Protein AF-A0A0F0KQ28-F1 (afdb_monomer)

Secondary structure (DSSP, 8-state):
-EEE-SS---EEEE-SSS-EEEE-TT--GGGGG--TT-EEEEESS---EEEEE-TTS-EEEEEE-TTT--EEEEEEESSSSSSS-EEEEEEESSS-S-HHHHHHTT-SPPPBTTB-----EEEEEEPPPPPTT-S--------------

Foldseek 3Di:
DFKDQPDWFWKWKDDPPGDIDTDGSPDRVVVQQPDQQKIKMKGPFFTFWMWDADPLRKTKIKGKDSVLQRMWMWIFHCCNPNVHTDIDIGRHQDRDPDPVVCVVVVSDDDADPVRHRDMDMDMDIGDGPDPPPPPDDDDDDDDDDDDDD

Sequence (149 aa):
MTLDVGRAGTWRRTHPAEKVQKFGANLDPGSLLESADGAKWWSTAPIDRVVLRRSDGSGLEVRWDGIALPCVALWLDPGAYASSPVIAIEPALAPFDSLADAASAAAAPTVSRSHPLRWWIRLREIGAPASSSDSARPTGDANHWRATG

Nearest PDB structures (foldseek):
  3ty1-assembly1_C  TM=7.227E-01  e=1.931E+00  Klebsiella pneumoniae subsp. pneumoniae MGH 78578
  6gmu-assembly1_A  TM=2.414E-01  e=1.297E+00  Homo sapiens
  6h0a-assembly1_A  TM=2.153E-01  e=9.226E-01  Homo sapiens

pLDDT: mean 74.39, std 20.05, range [32.28, 98.12]

Structure (mmCIF, N/CA/C/O backbone):
data_AF-A0A0F0KQ28-F1
#
_entry.id   AF-A0A0F0KQ28-F1
#
loop_
_atom_site.group_PDB
_atom_site.id
_atom_site.type_symbol
_atom_site.label_atom_id
_atom_site.label_alt_id
_atom_site.label_comp_id
_atom_site.label_asym_id
_atom_site.label_entity_id
_atom_site.label_seq_id
_atom_site.pdbx_PDB_ins_code
_atom_site.Cartn_x
_atom_site.Cartn_y
_atom_site.Cartn_z
_atom_site.occupancy
_atom_site.B_iso_or_equiv
_atom_site.auth_seq_id
_atom_site.auth_comp_id
_atom_site.auth_asym_id
_atom_site.auth_atom_id
_atom_site.pdbx_PDB_model_num
ATOM 1 N N . MET A 1 1 ? -11.071 6.588 13.812 1.00 61.84 1 MET A N 1
ATOM 2 C CA . MET A 1 1 ? -9.852 5.886 13.359 1.00 61.84 1 MET A CA 1
ATOM 3 C C . MET A 1 1 ? -9.017 6.894 12.596 1.00 61.84 1 MET A C 1
ATOM 5 O O . MET A 1 1 ? -9.599 7.687 11.872 1.00 61.84 1 MET A O 1
ATOM 9 N N . THR A 1 2 ? -7.701 6.888 12.776 1.00 66.88 2 THR A N 1
ATOM 10 C CA . THR A 1 2 ? -6.775 7.786 12.077 1.00 66.88 2 THR A CA 1
ATOM 11 C C . THR A 1 2 ? -5.797 6.948 11.266 1.00 66.88 2 THR A C 1
ATOM 13 O O . THR A 1 2 ? -5.342 5.899 11.725 1.00 66.88 2 THR A O 1
ATOM 16 N N . LEU A 1 3 ? -5.489 7.405 10.060 1.00 68.94 3 LEU A N 1
ATOM 17 C CA . LEU A 1 3 ? -4.533 6.791 9.148 1.00 68.94 3 LEU A CA 1
ATOM 18 C C . LEU A 1 3 ? -3.344 7.755 9.002 1.00 68.94 3 LEU A C 1
ATOM 20 O O . LEU A 1 3 ? -3.530 8.913 8.652 1.00 68.94 3 LEU A O 1
ATOM 24 N N . ASP A 1 4 ? -2.136 7.295 9.316 1.00 70.94 4 ASP A N 1
ATOM 25 C CA . ASP A 1 4 ? -0.880 8.031 9.131 1.00 70.94 4 ASP A CA 1
ATOM 26 C C . ASP A 1 4 ? -0.060 7.323 8.050 1.00 70.94 4 ASP A C 1
ATOM 28 O O . ASP A 1 4 ? 0.287 6.148 8.178 1.00 70.94 4 ASP A O 1
ATOM 32 N N . VAL A 1 5 ? 0.232 8.038 6.969 1.00 60.00 5 VAL A N 1
ATOM 33 C CA . VAL A 1 5 ? 0.912 7.514 5.778 1.00 60.00 5 VAL A CA 1
ATOM 34 C C . VAL A 1 5 ? 2.346 8.039 5.620 1.00 60.00 5 VAL A C 1
ATOM 36 O O . VAL A 1 5 ? 2.927 7.946 4.542 1.00 60.00 5 VAL A O 1
ATOM 39 N N . GLY A 1 6 ? 2.949 8.585 6.684 1.00 55.91 6 GLY A N 1
ATOM 40 C CA . GLY A 1 6 ? 4.308 9.130 6.632 1.00 55.91 6 GLY A CA 1
ATOM 41 C C . GLY A 1 6 ? 4.395 10.494 5.932 1.00 55.91 6 GLY A C 1
ATOM 42 O O . GLY A 1 6 ? 3.422 11.244 5.874 1.00 55.91 6 GLY A O 1
ATOM 43 N N . ARG A 1 7 ? 5.594 10.878 5.461 1.00 46.59 7 ARG A N 1
ATOM 44 C CA . ARG A 1 7 ? 5.847 12.229 4.917 1.00 46.59 7 ARG A CA 1
ATOM 45 C C . ARG A 1 7 ? 4.963 12.507 3.692 1.00 46.59 7 ARG A C 1
ATOM 47 O O . ARG A 1 7 ? 4.910 11.702 2.770 1.00 46.59 7 ARG A O 1
ATOM 54 N N . ALA A 1 8 ? 4.327 13.679 3.699 1.00 46.53 8 ALA A N 1
ATOM 55 C CA . ALA A 1 8 ? 3.356 14.158 2.719 1.00 46.53 8 ALA A CA 1
ATOM 56 C C . ALA A 1 8 ? 3.817 13.976 1.259 1.00 46.53 8 ALA A C 1
ATOM 58 O O . ALA A 1 8 ? 4.644 14.733 0.752 1.00 46.53 8 ALA A O 1
ATOM 59 N N . GLY A 1 9 ? 3.250 12.978 0.584 1.00 53.56 9 GLY A N 1
ATOM 60 C CA . GLY A 1 9 ? 3.315 12.801 -0.863 1.00 53.56 9 GLY A CA 1
ATOM 61 C C . GLY A 1 9 ? 1.933 12.998 -1.480 1.00 53.56 9 GLY A C 1
ATOM 62 O O . GLY A 1 9 ? 0.920 12.746 -0.833 1.00 53.56 9 GLY A O 1
ATOM 63 N N . THR A 1 10 ? 1.866 13.471 -2.722 1.00 60.69 10 THR A N 1
ATOM 64 C CA . THR A 1 10 ? 0.598 13.626 -3.455 1.00 60.69 10 THR A CA 1
ATOM 65 C C . THR A 1 10 ? -0.068 12.250 -3.655 1.00 60.69 10 THR A C 1
ATOM 67 O O . THR A 1 10 ? 0.626 11.253 -3.878 1.00 60.69 10 THR A O 1
ATOM 70 N N . TRP A 1 11 ? -1.400 12.171 -3.592 1.00 63.19 11 TRP A N 1
ATOM 71 C CA . TRP A 1 11 ? -2.161 10.924 -3.776 1.00 63.19 11 TRP A CA 1
ATOM 72 C C . TRP A 1 11 ? -3.056 11.004 -5.018 1.00 63.19 11 TRP A C 1
ATOM 74 O O . TRP A 1 11 ? -3.592 12.058 -5.371 1.00 63.19 11 TRP A O 1
ATOM 84 N N . ARG A 1 12 ? -3.230 9.874 -5.704 1.00 63.62 12 ARG A N 1
ATOM 85 C CA . ARG A 1 12 ? -4.107 9.727 -6.872 1.00 63.62 12 ARG A CA 1
ATOM 86 C C . ARG A 1 12 ? -5.286 8.834 -6.504 1.00 63.62 12 ARG A C 1
ATOM 88 O O . ARG A 1 12 ? -5.077 7.683 -6.144 1.00 63.62 12 ARG A O 1
ATOM 95 N N . ARG A 1 13 ? -6.517 9.323 -6.654 1.00 61.62 13 ARG A N 1
ATOM 96 C CA . ARG A 1 13 ? -7.727 8.510 -6.483 1.00 61.62 13 ARG A CA 1
ATOM 97 C C . ARG A 1 13 ? -8.123 7.846 -7.796 1.00 61.62 13 ARG A C 1
ATOM 99 O O . ARG A 1 13 ? -8.097 8.493 -8.847 1.00 61.62 13 ARG A O 1
ATOM 106 N N . THR A 1 14 ? -8.562 6.598 -7.707 1.00 56.53 14 THR A N 1
ATOM 107 C CA . THR A 1 14 ? -9.194 5.862 -8.805 1.00 56.53 14 THR A CA 1
ATOM 108 C C . THR A 1 14 ? -10.523 5.306 -8.296 1.00 56.53 14 THR A C 1
ATOM 110 O O . THR A 1 14 ? -10.560 4.603 -7.286 1.00 56.53 14 THR A O 1
ATOM 113 N N . HIS A 1 15 ? -11.628 5.675 -8.946 1.00 51.88 15 HIS A N 1
ATOM 114 C CA . HIS A 1 15 ? -12.936 5.076 -8.674 1.00 51.88 15 HIS A CA 1
ATOM 115 C C . HIS A 1 15 ? -13.110 3.777 -9.473 1.00 51.88 15 HIS A C 1
ATOM 117 O O . HIS A 1 15 ? -12.580 3.693 -10.582 1.00 51.88 15 HIS A O 1
ATOM 123 N N . PRO A 1 16 ? -13.915 2.816 -8.982 1.00 45.47 16 PRO A N 1
ATOM 124 C CA . PRO A 1 16 ? -14.283 1.624 -9.752 1.00 45.47 16 PRO A CA 1
ATOM 125 C C . PRO A 1 16 ? -15.022 1.950 -11.068 1.00 45.47 16 PRO A C 1
ATOM 127 O O . PRO A 1 16 ? -15.044 1.124 -11.972 1.00 45.47 16 PRO A O 1
ATOM 130 N N . ALA A 1 17 ? -15.551 3.173 -11.222 1.00 43.28 17 ALA A N 1
ATOM 131 C CA . ALA A 1 17 ? -16.090 3.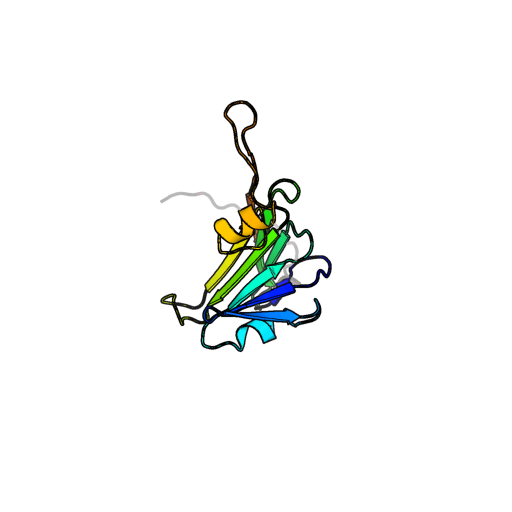712 -12.472 1.00 43.28 17 ALA A CA 1
ATOM 132 C C . ALA A 1 17 ? -15.198 4.847 -13.029 1.00 43.28 17 ALA A C 1
ATOM 134 O O . ALA A 1 17 ? -15.520 6.023 -12.878 1.00 43.28 17 ALA A O 1
ATOM 135 N N . GLU A 1 18 ? -14.037 4.494 -13.592 1.00 45.09 18 GLU A N 1
ATOM 136 C CA . GLU A 1 18 ? -13.209 5.234 -14.580 1.00 45.09 18 GLU A CA 1
ATOM 137 C C . GLU A 1 18 ? -12.986 6.765 -14.455 1.00 45.09 18 GLU A C 1
ATOM 139 O O . GLU A 1 18 ? -12.528 7.412 -15.398 1.00 45.09 18 GLU A O 1
ATOM 144 N N . LYS A 1 19 ? -13.211 7.396 -13.301 1.00 38.31 19 LYS A N 1
ATOM 145 C CA . LYS A 1 19 ? -12.825 8.798 -13.066 1.00 38.31 19 LYS A CA 1
ATOM 146 C C . LYS A 1 19 ? -11.563 8.850 -12.216 1.00 38.31 19 LYS A C 1
ATOM 148 O O . LYS A 1 19 ? -11.573 8.524 -11.030 1.00 38.31 19 LYS A O 1
ATOM 153 N N . VAL A 1 20 ? -10.461 9.264 -12.841 1.00 45.31 20 VAL A N 1
ATOM 154 C CA . VAL A 1 20 ? -9.190 9.541 -12.163 1.00 45.31 20 VAL A CA 1
ATOM 155 C C . VAL A 1 20 ? -9.212 10.980 -11.659 1.00 45.31 20 VAL A C 1
ATOM 157 O O . VAL A 1 20 ? -9.317 11.908 -12.458 1.00 45.31 20 VAL A O 1
ATOM 160 N N . GLN A 1 21 ? -9.047 11.181 -10.352 1.00 43.31 21 GLN A N 1
ATOM 161 C CA . GLN A 1 21 ? -8.927 12.516 -9.763 1.00 43.31 21 GLN A CA 1
ATOM 162 C C . GLN A 1 21 ? -7.647 12.597 -8.921 1.00 43.31 21 GLN A C 1
ATOM 164 O O . GLN A 1 21 ? -7.374 11.741 -8.077 1.00 43.31 21 GLN A O 1
ATOM 169 N N . LYS A 1 22 ? -6.811 13.603 -9.197 1.00 46.12 22 LYS A N 1
ATOM 170 C CA . LYS A 1 22 ? -5.580 13.877 -8.440 1.00 46.12 22 LYS A CA 1
ATOM 171 C C . LYS A 1 22 ? -5.914 14.827 -7.293 1.00 46.12 22 LYS A C 1
ATOM 173 O O . LYS A 1 22 ? -6.553 15.849 -7.536 1.00 46.12 22 LYS A O 1
ATOM 178 N N . PHE A 1 23 ? -5.457 14.523 -6.082 1.00 43.31 23 PHE A N 1
ATOM 179 C CA . PHE A 1 23 ? -5.659 15.376 -4.912 1.00 43.31 23 PHE A CA 1
ATOM 180 C C . PHE A 1 23 ? -4.332 15.636 -4.191 1.00 43.31 23 PHE A C 1
ATOM 182 O O . PHE A 1 23 ? -3.425 14.802 -4.198 1.00 43.31 23 PHE A O 1
ATOM 189 N N . GLY A 1 24 ? -4.206 16.812 -3.575 1.00 38.91 24 GLY A N 1
ATOM 190 C CA . GLY A 1 24 ? -3.048 17.148 -2.745 1.00 38.91 24 GLY A CA 1
ATOM 191 C C . GLY A 1 24 ? -2.995 16.315 -1.459 1.00 38.91 24 GLY A C 1
ATOM 192 O O . GLY A 1 24 ? -4.024 15.889 -0.945 1.00 38.91 24 GLY A O 1
ATOM 193 N N . ALA A 1 25 ? -1.787 16.124 -0.926 1.00 43.47 25 ALA A N 1
ATOM 194 C CA . ALA A 1 25 ? -1.449 15.278 0.227 1.00 43.47 25 ALA A CA 1
ATOM 195 C C . ALA A 1 25 ? -2.139 15.623 1.567 1.00 43.47 25 ALA A C 1
ATOM 197 O O . ALA A 1 25 ? -1.967 14.894 2.538 1.00 43.47 25 ALA A O 1
ATOM 198 N N . ASN A 1 26 ? -2.883 16.730 1.631 1.00 42.19 26 ASN A N 1
ATOM 199 C CA . ASN A 1 26 ? -3.455 17.286 2.863 1.00 42.19 26 ASN A CA 1
ATOM 200 C C . ASN A 1 26 ? -4.920 16.889 3.098 1.00 42.19 26 ASN A C 1
ATOM 202 O O . ASN A 1 26 ? -5.601 17.534 3.893 1.00 42.19 26 ASN A O 1
ATOM 206 N N . LEU A 1 27 ? -5.433 15.872 2.402 1.00 45.97 27 LEU A N 1
ATOM 207 C CA . LEU A 1 27 ? -6.734 15.326 2.767 1.00 45.97 27 LEU A CA 1
ATOM 208 C C . LEU A 1 27 ? -6.594 14.602 4.103 1.00 45.97 27 LEU A C 1
ATOM 210 O O . LEU A 1 27 ? -5.776 13.692 4.232 1.00 45.97 27 LEU A O 1
ATOM 214 N N . ASP A 1 28 ? -7.409 15.007 5.077 1.00 49.78 28 ASP A N 1
ATOM 215 C CA . ASP A 1 28 ? -7.719 14.161 6.222 1.00 49.78 28 ASP A CA 1
ATOM 216 C C . ASP A 1 28 ? -8.157 12.801 5.667 1.00 49.78 28 ASP A C 1
ATOM 218 O O . ASP A 1 28 ? -9.136 12.748 4.914 1.00 49.78 28 ASP A O 1
ATOM 222 N N . PRO A 1 29 ? -7.470 11.697 5.992 1.00 49.19 29 PRO A N 1
ATOM 223 C CA . PRO A 1 29 ? -7.906 10.379 5.576 1.00 49.19 29 PRO A CA 1
ATOM 224 C C . PRO A 1 29 ? -9.345 10.052 5.998 1.00 49.19 29 PRO A C 1
ATOM 226 O O . PRO A 1 29 ? -9.995 9.232 5.356 1.00 49.19 29 PRO A O 1
ATOM 229 N N . GLY A 1 30 ? -9.868 10.731 7.028 1.00 49.16 30 GLY A N 1
ATOM 230 C CA . GLY A 1 30 ? -11.280 10.714 7.405 1.00 49.16 30 GLY A CA 1
ATOM 231 C C . GLY A 1 30 ? -12.224 11.173 6.288 1.00 49.16 30 GLY A C 1
ATOM 232 O O . GLY A 1 30 ? -13.265 10.557 6.095 1.00 49.16 30 GLY A O 1
ATOM 233 N N . SER A 1 31 ? -11.828 12.152 5.469 1.00 53.12 31 SER A N 1
ATOM 234 C CA . SER A 1 31 ? -12.589 12.570 4.276 1.00 53.12 31 SER A CA 1
ATOM 235 C C . SER A 1 31 ? -12.544 11.541 3.133 1.00 53.12 31 SER A C 1
ATOM 237 O O . SER A 1 31 ? -13.393 11.552 2.244 1.00 53.12 31 SER A O 1
ATOM 239 N N . LEU A 1 32 ? -11.591 10.595 3.158 1.00 52.94 32 LEU A N 1
ATOM 240 C CA . LEU A 1 32 ? -11.513 9.486 2.191 1.00 52.94 32 LEU A CA 1
ATOM 241 C C . LEU A 1 32 ? -12.576 8.406 2.465 1.00 52.94 32 LEU A C 1
ATOM 243 O O . LEU A 1 32 ? -12.853 7.597 1.579 1.00 52.94 32 LEU A O 1
ATOM 247 N N . LEU A 1 33 ? -13.161 8.399 3.671 1.00 54.09 33 LEU A N 1
ATOM 248 C CA . LEU A 1 33 ? -14.216 7.477 4.109 1.00 54.09 33 LEU A CA 1
ATOM 249 C C . LEU A 1 33 ? -15.630 7.940 3.723 1.00 54.09 33 LEU A C 1
ATOM 251 O O . LEU A 1 33 ? -16.572 7.169 3.866 1.00 54.09 33 LEU A O 1
ATOM 255 N N . GLU A 1 34 ? -15.801 9.164 3.213 1.00 54.41 34 GLU A N 1
ATOM 256 C CA . GLU A 1 34 ? -17.121 9.704 2.835 1.00 54.41 34 GLU A CA 1
ATOM 257 C C . GLU A 1 34 ? -17.685 9.093 1.534 1.00 54.41 34 GLU A C 1
ATOM 259 O O . GLU A 1 34 ? -18.809 9.382 1.129 1.00 54.41 34 GLU A O 1
ATOM 264 N N . SER A 1 35 ? -16.921 8.225 0.865 1.00 58.22 35 SER A N 1
ATOM 265 C CA . SER A 1 35 ? -17.366 7.496 -0.325 1.00 58.22 35 SER A CA 1
ATOM 266 C C . SER A 1 35 ? -18.141 6.243 0.069 1.00 58.22 35 SER A C 1
ATOM 268 O O . SER A 1 35 ? -17.527 5.245 0.443 1.00 58.22 35 SER A O 1
ATOM 270 N N . ALA A 1 36 ? -19.468 6.266 -0.075 1.00 59.56 36 ALA A N 1
ATOM 271 C CA . ALA A 1 36 ? -20.319 5.102 0.191 1.00 59.56 36 ALA A CA 1
ATOM 272 C C . ALA A 1 36 ? -19.941 3.867 -0.653 1.00 59.56 36 ALA A C 1
ATOM 274 O O . ALA A 1 36 ? -20.099 2.746 -0.186 1.00 59.56 36 ALA A O 1
ATOM 275 N N . ASP A 1 37 ? -19.371 4.068 -1.845 1.00 74.19 37 ASP A N 1
ATOM 276 C CA . ASP A 1 37 ? -19.079 3.001 -2.816 1.00 74.19 37 ASP A CA 1
ATOM 277 C C . ASP A 1 37 ? -17.644 2.457 -2.738 1.00 74.19 37 ASP A C 1
ATOM 279 O O . ASP A 1 37 ? -17.157 1.861 -3.696 1.00 74.19 37 ASP A O 1
ATOM 283 N N . GLY A 1 38 ? -16.916 2.738 -1.656 1.00 77.75 38 GLY A N 1
ATOM 284 C CA . GLY A 1 38 ? -15.487 2.444 -1.548 1.00 77.75 38 GLY A CA 1
ATOM 285 C C . GLY A 1 38 ? -14.597 3.276 -2.488 1.00 77.75 38 GLY A C 1
ATOM 286 O O . GLY A 1 38 ? -15.060 3.990 -3.385 1.00 77.75 38 GLY A O 1
ATOM 287 N N . ALA A 1 39 ? -13.286 3.267 -2.247 1.00 80.12 39 ALA A N 1
ATOM 288 C CA . ALA A 1 39 ? -12.331 4.053 -3.027 1.00 80.12 39 ALA A CA 1
ATOM 289 C C . ALA A 1 39 ? -10.912 3.480 -2.988 1.00 80.12 39 ALA A C 1
ATOM 291 O O . ALA A 1 39 ? -10.422 3.101 -1.923 1.00 80.12 39 ALA A O 1
ATOM 292 N N . LYS A 1 40 ? -10.224 3.519 -4.141 1.00 83.12 40 LYS A N 1
ATOM 293 C CA . LYS A 1 40 ? -8.798 3.197 -4.247 1.00 83.12 40 LYS A CA 1
ATOM 294 C C . LYS A 1 40 ? -7.953 4.459 -4.360 1.00 83.12 40 LYS A C 1
ATOM 296 O O . LYS A 1 40 ? -8.250 5.352 -5.158 1.00 83.12 40 LYS A O 1
ATOM 301 N N . TRP A 1 41 ? -6.869 4.508 -3.600 1.00 81.81 41 TRP A N 1
ATOM 302 C CA . TRP A 1 41 ? -5.932 5.624 -3.564 1.00 81.81 41 TRP A CA 1
ATOM 303 C C . TRP A 1 41 ? -4.517 5.126 -3.762 1.00 81.81 41 TRP A C 1
ATOM 305 O O . TRP A 1 41 ? -4.049 4.306 -2.992 1.00 81.81 41 TRP A O 1
ATOM 315 N N . TRP A 1 42 ? -3.821 5.654 -4.754 1.00 85.00 42 TRP A N 1
ATOM 316 C CA . TRP A 1 42 ? -2.429 5.354 -5.040 1.00 85.00 42 TRP A CA 1
ATOM 317 C C . TRP A 1 42 ? -1.521 6.466 -4.527 1.00 85.00 42 TRP A C 1
ATOM 319 O O . TRP A 1 42 ? -1.799 7.650 -4.747 1.00 85.00 42 TRP A O 1
ATOM 329 N N . SER A 1 43 ? -0.404 6.106 -3.902 1.00 82.69 43 SER A N 1
ATOM 330 C CA . SER A 1 43 ? 0.670 7.061 -3.653 1.00 82.69 43 SER A CA 1
ATOM 331 C C . SER A 1 43 ? 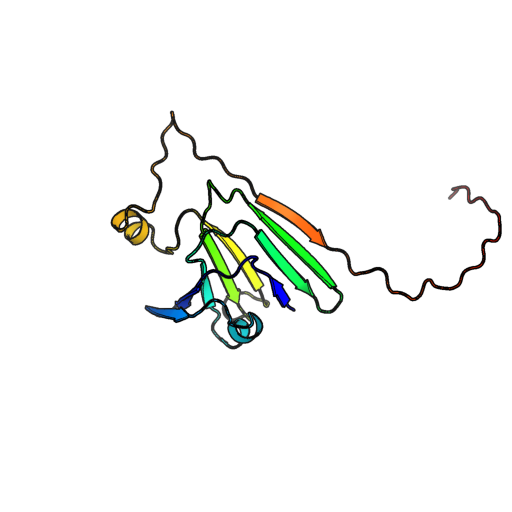1.299 7.487 -4.983 1.00 82.69 43 SER A C 1
ATOM 333 O O . SER A 1 43 ? 1.467 6.687 -5.904 1.00 82.69 43 SER A O 1
ATOM 335 N N . THR A 1 44 ? 1.644 8.770 -5.109 1.00 73.06 44 THR A N 1
ATOM 336 C CA . THR A 1 44 ? 2.429 9.273 -6.258 1.00 73.06 44 THR A CA 1
ATOM 337 C C . THR A 1 44 ? 3.884 9.567 -5.893 1.00 73.06 44 THR A C 1
ATOM 339 O O . THR A 1 44 ? 4.666 9.987 -6.741 1.00 73.06 44 THR A O 1
ATOM 342 N N . ALA A 1 45 ? 4.247 9.320 -4.635 1.00 76.19 45 ALA A N 1
ATOM 343 C CA . ALA A 1 45 ? 5.604 9.378 -4.116 1.00 76.19 45 ALA A CA 1
ATOM 344 C C . ALA A 1 45 ? 5.928 8.074 -3.365 1.00 76.19 45 ALA A C 1
ATOM 346 O O . ALA A 1 45 ? 4.994 7.388 -2.923 1.00 76.19 45 ALA A O 1
ATOM 347 N N . PRO A 1 46 ? 7.225 7.753 -3.194 1.00 83.81 46 PRO A N 1
ATOM 348 C CA . PRO A 1 46 ? 7.651 6.629 -2.381 1.00 83.81 46 PRO A CA 1
ATOM 349 C C . PRO A 1 46 ? 7.129 6.699 -0.950 1.00 83.81 46 PRO A C 1
ATOM 351 O O . PRO A 1 46 ? 7.358 7.679 -0.241 1.00 83.81 46 PRO A O 1
ATOM 354 N N . ILE A 1 47 ? 6.439 5.640 -0.541 1.00 84.69 47 ILE A N 1
ATOM 355 C CA . ILE A 1 47 ? 5.996 5.393 0.831 1.00 84.69 47 ILE A CA 1
ATOM 356 C C . ILE A 1 47 ? 6.402 3.960 1.152 1.00 84.69 47 ILE A C 1
ATOM 358 O O . ILE A 1 47 ? 6.301 3.089 0.294 1.00 84.69 47 ILE A O 1
ATOM 362 N N . ASP A 1 48 ? 6.874 3.725 2.371 1.00 91.50 48 ASP A N 1
ATOM 363 C CA . ASP A 1 48 ? 7.314 2.412 2.853 1.00 91.50 48 ASP A CA 1
ATOM 364 C C . ASP A 1 48 ? 6.683 2.029 4.201 1.00 91.50 48 ASP A C 1
ATOM 366 O O . ASP A 1 48 ? 7.038 1.013 4.810 1.00 91.50 48 ASP A O 1
ATOM 370 N N . ARG A 1 49 ? 5.757 2.867 4.689 1.00 90.81 49 ARG A N 1
ATOM 371 C CA . ARG A 1 49 ? 5.133 2.753 6.003 1.00 90.81 49 ARG A CA 1
ATOM 372 C C . ARG A 1 49 ? 3.725 3.339 6.023 1.00 90.81 49 ARG A C 1
ATOM 374 O O . ARG A 1 49 ? 3.512 4.479 5.624 1.00 90.81 49 ARG A O 1
ATOM 381 N N . VAL A 1 50 ? 2.801 2.595 6.625 1.00 88.06 50 VAL A N 1
ATOM 382 C CA . VAL A 1 50 ? 1.454 3.050 6.990 1.00 88.06 50 VAL A CA 1
ATOM 383 C C . VAL A 1 50 ? 1.169 2.676 8.439 1.00 88.06 50 VAL A C 1
ATOM 385 O O . VAL A 1 50 ? 1.516 1.585 8.888 1.00 88.06 50 VAL A O 1
ATOM 388 N N . VAL A 1 51 ? 0.521 3.569 9.181 1.00 87.94 51 VAL A N 1
ATOM 389 C CA . VAL A 1 51 ? 0.006 3.304 10.524 1.00 87.94 51 VAL A CA 1
ATOM 390 C C . VAL A 1 51 ? -1.491 3.544 10.579 1.00 87.94 51 VAL A C 1
ATOM 392 O O . VAL A 1 51 ? -1.977 4.630 10.281 1.00 87.94 51 VAL A O 1
ATOM 395 N N . LEU A 1 52 ? -2.212 2.533 11.045 1.00 86.19 52 LEU A N 1
ATOM 396 C CA . LEU A 1 52 ? -3.619 2.611 11.403 1.00 86.19 52 LEU A CA 1
ATOM 397 C C . LEU A 1 52 ? -3.725 2.770 12.916 1.00 86.19 52 LEU A C 1
ATOM 399 O O . LEU A 1 52 ? -3.182 1.946 13.650 1.00 86.19 52 LEU A O 1
ATOM 403 N N . ARG A 1 53 ? -4.436 3.796 13.389 1.00 83.69 53 ARG A N 1
ATOM 404 C CA . ARG A 1 53 ? -4.740 3.988 14.812 1.00 83.69 53 ARG A CA 1
ATOM 405 C C . ARG A 1 53 ? -6.235 4.025 15.082 1.00 83.69 53 ARG A C 1
ATOM 407 O O . ARG A 1 53 ? -6.998 4.738 14.428 1.00 83.69 53 ARG A O 1
ATOM 414 N N . ARG A 1 54 ? -6.652 3.283 16.100 1.00 83.12 54 ARG A N 1
ATOM 415 C CA . ARG A 1 54 ? -7.980 3.378 16.705 1.00 83.12 54 ARG A CA 1
ATOM 416 C C . ARG A 1 54 ? -8.028 4.551 17.687 1.00 83.12 54 ARG A C 1
ATOM 418 O O . ARG A 1 54 ? -7.004 5.139 18.029 1.00 83.12 54 ARG A O 1
ATOM 425 N N . SER A 1 55 ? -9.235 4.913 18.114 1.00 82.69 55 SER A N 1
ATOM 426 C CA . SER A 1 55 ? -9.461 6.009 19.067 1.00 82.69 55 SER A CA 1
ATOM 427 C C . SER A 1 55 ? -8.869 5.740 20.451 1.00 82.69 55 SER A C 1
ATOM 429 O O . SER A 1 55 ? -8.537 6.683 21.155 1.00 82.69 55 SER A O 1
ATOM 431 N N . ASP A 1 56 ? -8.697 4.472 20.824 1.00 82.31 56 ASP A N 1
ATOM 432 C CA . ASP A 1 56 ? -8.023 4.048 22.058 1.00 82.31 56 ASP A CA 1
ATOM 433 C C . ASP A 1 56 ? -6.483 4.102 21.960 1.00 82.31 56 ASP A C 1
ATOM 435 O O . ASP A 1 56 ? -5.779 3.706 22.884 1.00 82.31 56 ASP A O 1
ATOM 439 N N . GLY A 1 57 ? -5.941 4.565 20.829 1.00 82.00 57 GLY A N 1
ATOM 440 C CA . GLY A 1 57 ? -4.507 4.644 20.567 1.00 82.00 57 GLY A CA 1
ATOM 441 C C . GLY A 1 57 ? -3.854 3.324 20.146 1.00 82.00 57 GLY A C 1
ATOM 442 O O . GLY A 1 57 ? -2.715 3.371 19.668 1.00 82.00 57 GLY A O 1
ATOM 443 N N . SER A 1 58 ? -4.557 2.188 20.239 1.00 89.69 58 SER A N 1
ATOM 444 C CA . SER A 1 58 ? -4.111 0.916 19.662 1.00 89.69 58 SER A CA 1
ATOM 445 C C . SER A 1 58 ? -4.087 0.984 18.134 1.00 89.69 58 SER A C 1
ATOM 447 O O . SER A 1 58 ? -4.674 1.881 17.518 1.00 89.69 58 SER A O 1
ATOM 449 N N . GLY A 1 59 ? -3.398 0.053 17.481 1.00 91.06 59 GLY A N 1
ATOM 450 C CA . GLY A 1 59 ? -3.254 0.124 16.037 1.00 91.06 59 GLY A CA 1
ATOM 451 C C . GLY A 1 59 ? -2.384 -0.944 15.400 1.00 91.06 59 GLY A C 1
ATOM 452 O O . GLY A 1 59 ? -1.969 -1.914 16.028 1.00 91.06 59 GLY A O 1
ATOM 453 N N . LEU A 1 60 ? -2.092 -0.715 14.127 1.00 91.62 60 LEU A N 1
ATOM 454 C CA . LEU A 1 60 ? -1.227 -1.547 13.305 1.00 91.62 60 LEU A CA 1
ATOM 455 C C . LEU A 1 60 ? -0.275 -0.642 12.529 1.00 91.62 60 LEU A C 1
ATOM 457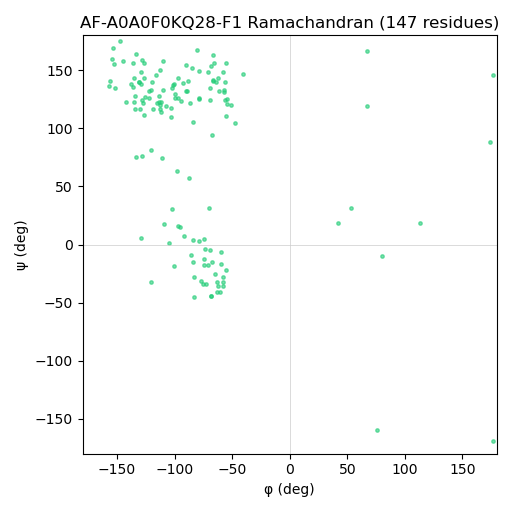 O O . LEU A 1 60 ? -0.708 0.277 11.841 1.00 91.62 60 LEU A O 1
ATOM 461 N N . GLU A 1 61 ? 1.018 -0.916 12.618 1.00 92.88 61 GLU A N 1
ATOM 462 C CA . GLU A 1 61 ? 2.016 -0.391 11.697 1.00 92.88 61 GLU A CA 1
ATOM 463 C C . GLU A 1 61 ? 2.350 -1.460 10.659 1.00 92.88 61 GLU A C 1
ATOM 465 O O . GLU A 1 61 ? 2.684 -2.596 10.998 1.00 92.88 61 GLU A O 1
ATOM 470 N N . VAL A 1 62 ? 2.292 -1.066 9.394 1.00 95.31 62 VAL A N 1
ATOM 471 C CA . VAL A 1 62 ? 2.718 -1.855 8.244 1.00 95.31 62 VAL A CA 1
ATOM 472 C C . VAL A 1 62 ? 3.922 -1.157 7.636 1.00 95.31 62 VAL A C 1
ATOM 474 O O . VAL A 1 62 ? 3.868 0.040 7.362 1.00 95.31 62 VAL A O 1
ATOM 477 N N . ARG A 1 63 ? 5.014 -1.890 7.435 1.00 95.50 63 ARG A N 1
ATOM 478 C CA . ARG A 1 63 ? 6.191 -1.428 6.691 1.00 95.50 63 ARG A CA 1
ATOM 479 C C . ARG A 1 63 ? 6.543 -2.411 5.595 1.00 95.50 63 ARG A C 1
ATOM 481 O O . ARG A 1 63 ? 6.251 -3.596 5.735 1.00 95.50 63 ARG A O 1
ATOM 488 N N . TRP A 1 64 ? 7.225 -1.954 4.559 1.00 97.06 64 TRP A N 1
ATOM 489 C CA . TRP A 1 64 ? 7.689 -2.819 3.479 1.00 97.06 64 TRP A CA 1
ATOM 490 C C . TRP A 1 64 ? 9.006 -2.336 2.880 1.00 97.06 64 TRP A C 1
ATOM 492 O O . TRP A 1 64 ? 9.542 -1.295 3.258 1.00 97.06 64 TRP A O 1
ATOM 502 N N . ASP A 1 65 ? 9.542 -3.122 1.952 1.00 96.62 65 ASP A N 1
ATOM 503 C CA . ASP A 1 65 ? 10.706 -2.738 1.163 1.00 96.62 65 ASP A CA 1
ATOM 504 C C . ASP A 1 65 ? 10.358 -1.581 0.214 1.00 96.62 65 ASP A C 1
ATOM 506 O O . ASP A 1 65 ? 9.850 -1.810 -0.880 1.00 96.62 65 ASP A O 1
ATOM 510 N N . GLY A 1 66 ? 10.611 -0.338 0.625 1.00 91.69 66 GLY A N 1
ATOM 511 C CA . GLY A 1 66 ? 10.307 0.849 -0.184 1.00 91.69 66 GLY A CA 1
ATOM 512 C C . GLY A 1 66 ? 11.150 0.999 -1.455 1.00 91.69 66 GLY A C 1
ATOM 513 O O . GLY A 1 66 ? 10.795 1.790 -2.325 1.00 91.69 66 GLY A O 1
ATOM 514 N N . ILE A 1 67 ? 12.256 0.255 -1.582 1.00 90.75 67 ILE A N 1
ATOM 515 C CA . ILE A 1 67 ? 13.061 0.232 -2.809 1.00 90.75 67 ILE A CA 1
ATOM 516 C C . ILE A 1 67 ? 12.448 -0.749 -3.807 1.00 90.75 67 ILE A C 1
ATOM 518 O O . ILE A 1 67 ? 12.309 -0.421 -4.983 1.00 90.75 67 ILE A O 1
ATOM 522 N N . ALA A 1 68 ? 12.063 -1.940 -3.342 1.00 93.19 68 ALA A N 1
ATOM 523 C CA . ALA A 1 68 ? 11.439 -2.946 -4.194 1.00 93.19 68 ALA A CA 1
ATOM 524 C C . ALA A 1 68 ? 9.962 -2.644 -4.493 1.00 93.19 68 ALA A C 1
ATOM 526 O O . ALA A 1 68 ? 9.491 -3.009 -5.561 1.00 93.19 68 ALA A O 1
ATOM 527 N N . LEU A 1 69 ? 9.235 -1.997 -3.577 1.00 93.56 69 LEU A N 1
ATOM 528 C CA . LEU A 1 69 ? 7.806 -1.669 -3.666 1.00 93.56 69 LEU A CA 1
ATOM 529 C C . LEU A 1 69 ? 7.601 -0.167 -3.376 1.00 93.56 69 LEU A C 1
ATOM 531 O O . LEU A 1 69 ? 7.195 0.207 -2.273 1.00 93.56 69 LEU A O 1
ATOM 535 N N . PRO A 1 70 ? 7.913 0.722 -4.334 1.00 90.38 70 PRO A N 1
ATOM 536 C CA . PRO A 1 70 ? 7.905 2.165 -4.101 1.00 90.38 70 PRO A CA 1
ATOM 537 C C . PRO A 1 70 ? 6.494 2.759 -4.015 1.00 90.38 70 PRO A C 1
ATOM 539 O O . PRO A 1 70 ? 6.336 3.912 -3.630 1.00 90.38 70 PRO A O 1
ATOM 542 N N . CYS A 1 71 ? 5.454 2.025 -4.395 1.00 89.31 71 CYS A N 1
ATOM 543 C CA . CYS A 1 71 ? 4.088 2.531 -4.396 1.00 89.31 71 CYS A CA 1
ATOM 544 C C . CYS A 1 71 ? 3.260 1.864 -3.300 1.00 89.31 71 CYS A C 1
ATOM 546 O O . CYS A 1 71 ? 3.552 0.754 -2.865 1.00 89.31 71 CYS A O 1
ATOM 548 N N . VAL A 1 72 ? 2.178 2.518 -2.890 1.00 90.19 72 VAL A N 1
ATOM 549 C CA . VAL A 1 72 ? 1.136 1.893 -2.073 1.00 90.19 72 VAL A CA 1
ATOM 550 C C . VAL A 1 72 ? -0.233 2.282 -2.592 1.00 90.19 72 VAL A C 1
ATOM 552 O O . VAL A 1 72 ? -0.476 3.450 -2.904 1.00 90.19 72 VAL A O 1
ATOM 555 N N . ALA A 1 73 ? -1.119 1.299 -2.676 1.00 90.44 73 ALA A N 1
ATOM 556 C CA . ALA A 1 73 ? -2.545 1.523 -2.783 1.00 90.44 73 ALA A CA 1
ATOM 557 C C . ALA A 1 73 ? -3.210 1.415 -1.406 1.00 90.44 73 ALA A C 1
ATOM 559 O O . ALA A 1 73 ? -2.848 0.579 -0.580 1.00 90.44 73 ALA A O 1
ATOM 560 N N . LEU A 1 74 ? -4.211 2.252 -1.171 1.00 88.88 74 LEU A N 1
ATOM 561 C CA . LEU A 1 74 ? -5.156 2.117 -0.076 1.00 88.88 74 LEU A CA 1
ATOM 562 C C . LEU A 1 74 ? -6.534 1.873 -0.671 1.00 88.88 74 LEU A C 1
ATOM 564 O O . LEU A 1 74 ? -7.025 2.700 -1.441 1.00 88.88 74 LEU A O 1
ATOM 568 N N . TRP A 1 75 ? -7.153 0.757 -0.305 1.00 88.50 75 TRP A N 1
ATOM 569 C CA . TRP A 1 75 ? -8.553 0.485 -0.607 1.00 88.50 75 TRP A CA 1
ATOM 570 C C . TRP A 1 75 ? -9.371 0.704 0.656 1.00 88.50 75 TRP A C 1
ATOM 572 O O . TRP A 1 75 ? -9.148 0.025 1.656 1.00 88.50 75 TRP A O 1
ATOM 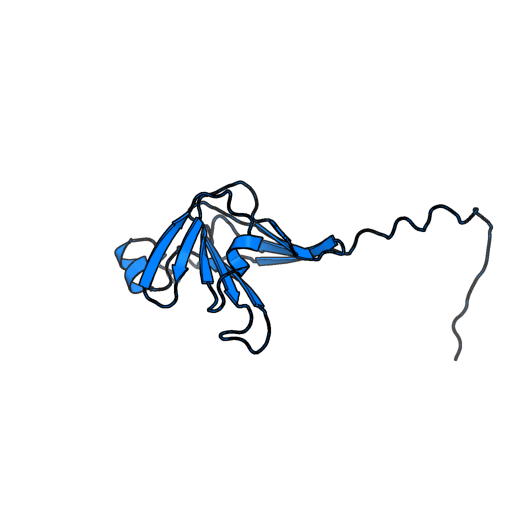582 N N . LEU A 1 76 ? -10.285 1.667 0.628 1.00 85.50 76 LEU A N 1
ATOM 583 C CA . LEU A 1 76 ? -11.207 1.931 1.724 1.00 85.50 76 LEU A CA 1
ATOM 584 C C . LEU A 1 76 ? -12.584 1.462 1.285 1.00 85.50 76 LEU A C 1
ATOM 586 O O . LEU A 1 76 ? -13.113 1.970 0.301 1.00 85.50 76 LEU A O 1
ATOM 590 N N . ASP A 1 77 ? -13.151 0.510 2.010 1.00 84.19 77 ASP A N 1
ATOM 591 C CA . ASP A 1 77 ? -14.463 -0.056 1.734 1.00 84.19 77 ASP A CA 1
ATOM 592 C C . ASP A 1 77 ? -15.326 0.031 2.996 1.00 84.19 77 ASP A C 1
ATOM 594 O O . ASP A 1 77 ? -15.030 -0.660 3.972 1.00 84.19 77 ASP A O 1
ATOM 598 N N . PRO A 1 78 ? -16.384 0.860 3.026 1.00 82.94 78 PRO A N 1
ATOM 599 C CA . PRO A 1 78 ? -17.289 0.935 4.171 1.00 82.94 78 PRO A CA 1
ATOM 600 C C . PRO A 1 78 ? -18.245 -0.272 4.276 1.00 82.94 78 PRO A C 1
ATOM 602 O O . PRO A 1 78 ? -19.100 -0.281 5.158 1.00 82.94 78 PRO A O 1
ATOM 605 N N . GLY A 1 79 ? -18.108 -1.283 3.411 1.00 85.56 79 GLY A N 1
ATOM 606 C CA . GLY A 1 79 ? -18.986 -2.453 3.321 1.00 85.56 79 GLY A CA 1
ATOM 607 C C . GLY A 1 79 ? -19.793 -2.516 2.018 1.00 85.56 79 GLY A C 1
ATOM 608 O O . GLY A 1 79 ? -20.815 -3.194 1.961 1.00 85.56 79 GLY A O 1
ATOM 609 N N . ALA A 1 80 ? -19.370 -1.782 0.987 1.00 85.50 80 ALA A N 1
ATOM 610 C CA . ALA A 1 80 ? -19.963 -1.814 -0.344 1.00 85.50 80 ALA A CA 1
ATOM 611 C C . ALA A 1 80 ? -19.623 -3.114 -1.090 1.00 85.50 80 ALA A C 1
ATOM 613 O O . ALA A 1 80 ? -20.458 -3.621 -1.838 1.00 85.50 80 ALA A O 1
ATOM 614 N N . TYR A 1 81 ? -18.421 -3.666 -0.874 1.00 86.50 81 TYR A N 1
ATOM 615 C CA . TYR A 1 81 ? -17.985 -4.921 -1.505 1.00 86.50 81 TYR A CA 1
ATOM 616 C C . TYR A 1 81 ? -17.625 -6.012 -0.493 1.00 86.50 81 TYR A C 1
ATOM 618 O O . TYR A 1 81 ? -17.833 -7.195 -0.762 1.00 86.50 81 TYR A O 1
ATOM 626 N N . ALA A 1 82 ? -17.102 -5.643 0.674 1.00 86.56 82 ALA A N 1
ATOM 627 C CA . ALA A 1 82 ? -16.858 -6.543 1.793 1.00 86.56 82 ALA A CA 1
ATOM 628 C C . ALA A 1 82 ? -18.075 -6.633 2.731 1.00 86.56 82 ALA A C 1
ATOM 630 O O . ALA A 1 82 ? -18.852 -5.694 2.867 1.00 86.56 82 ALA A O 1
ATOM 631 N N . SER A 1 83 ? -18.210 -7.745 3.463 1.00 88.12 83 SER A N 1
ATOM 632 C CA . SER A 1 83 ? -19.287 -7.944 4.454 1.00 88.12 83 SER A CA 1
ATOM 633 C C . SER A 1 83 ? -19.165 -7.066 5.710 1.00 88.12 83 SER A C 1
ATOM 635 O O . SER A 1 83 ? -20.013 -7.125 6.598 1.00 88.12 83 SER A O 1
ATOM 637 N N . SER A 1 84 ? -18.081 -6.303 5.829 1.00 86.06 84 SER A N 1
ATOM 638 C CA . SER A 1 84 ? -17.782 -5.390 6.932 1.00 86.06 84 SER A CA 1
ATOM 639 C C . SER A 1 84 ? -16.842 -4.288 6.440 1.00 86.06 84 SER A C 1
ATOM 641 O O . SER A 1 84 ? -16.131 -4.527 5.463 1.00 86.06 84 SER A O 1
ATOM 643 N N . PRO A 1 85 ? -16.752 -3.131 7.124 1.00 85.62 85 PRO A N 1
ATOM 644 C CA . PRO A 1 85 ? -15.787 -2.100 6.766 1.00 85.62 85 PRO A CA 1
ATOM 645 C C . PRO A 1 85 ? -14.345 -2.623 6.774 1.00 85.62 85 PRO A C 1
ATOM 647 O O . PRO A 1 85 ? -13.911 -3.245 7.748 1.00 85.62 85 PRO A O 1
ATOM 650 N N . VAL A 1 86 ? -13.594 -2.355 5.707 1.00 87.62 86 VAL A N 1
ATOM 651 C CA . VAL A 1 86 ? -12.208 -2.802 5.522 1.00 87.62 86 VAL A CA 1
ATOM 652 C C . VAL A 1 86 ? -11.351 -1.659 4.986 1.00 87.62 86 VAL A C 1
ATOM 654 O O . VAL A 1 86 ? -11.779 -0.859 4.156 1.00 87.62 86 VAL A O 1
ATOM 657 N N . ILE A 1 87 ? -10.101 -1.612 5.451 1.00 86.94 87 ILE A N 1
ATOM 658 C CA . ILE A 1 87 ? -9.034 -0.832 4.824 1.00 86.94 87 ILE A CA 1
ATOM 659 C C . ILE A 1 87 ? -7.937 -1.807 4.403 1.00 86.94 87 ILE A C 1
ATOM 661 O O . ILE A 1 87 ? -7.329 -2.452 5.260 1.00 86.94 87 ILE A O 1
ATOM 665 N N . ALA A 1 88 ? -7.686 -1.917 3.099 1.00 91.94 88 ALA A N 1
ATOM 666 C CA . ALA A 1 88 ? -6.546 -2.656 2.574 1.00 91.94 88 ALA A CA 1
ATOM 667 C C . ALA A 1 88 ? -5.353 -1.715 2.380 1.00 91.94 88 ALA A C 1
ATOM 669 O O . ALA A 1 88 ? -5.505 -0.586 1.910 1.00 91.94 88 ALA A O 1
ATOM 670 N N . ILE A 1 89 ? -4.165 -2.203 2.737 1.00 91.81 89 ILE A N 1
ATOM 671 C CA . ILE A 1 89 ? -2.880 -1.551 2.478 1.00 91.81 89 ILE A CA 1
ATOM 672 C C . ILE A 1 89 ? -2.149 -2.437 1.475 1.00 91.81 89 ILE A C 1
ATOM 674 O O . ILE A 1 89 ? -1.841 -3.589 1.779 1.00 91.81 89 ILE A O 1
ATOM 678 N N . GLU A 1 90 ? -1.884 -1.904 0.288 1.00 94.94 90 GLU A N 1
ATOM 679 C CA . GLU A 1 90 ? -1.388 -2.650 -0.869 1.00 94.94 90 GLU A CA 1
ATOM 680 C C . GLU A 1 90 ? -0.035 -2.080 -1.335 1.00 94.94 90 GLU A C 1
ATOM 682 O O . GLU A 1 90 ? 0.004 -1.278 -2.272 1.00 94.94 90 GLU A O 1
ATOM 687 N N . PRO A 1 91 ? 1.095 -2.441 -0.694 1.00 94.44 91 PRO A N 1
ATOM 688 C CA . PRO A 1 91 ? 2.420 -2.129 -1.222 1.00 94.44 91 PRO A CA 1
ATOM 689 C C . PRO A 1 91 ? 2.585 -2.703 -2.630 1.00 94.44 91 PRO A C 1
ATOM 691 O O . PRO A 1 91 ? 2.254 -3.864 -2.878 1.00 94.44 91 PRO A O 1
ATOM 694 N N . ALA A 1 92 ? 3.095 -1.901 -3.556 1.00 92.75 92 ALA A N 1
ATOM 695 C CA . ALA A 1 92 ? 3.056 -2.202 -4.977 1.00 92.75 92 ALA A CA 1
ATOM 696 C C . ALA A 1 92 ? 4.303 -1.722 -5.719 1.00 92.75 92 ALA A C 1
ATOM 698 O O . ALA A 1 92 ? 5.004 -0.795 -5.312 1.00 92.75 92 ALA A O 1
ATOM 699 N N . LEU A 1 93 ? 4.528 -2.347 -6.872 1.00 90.44 93 LEU A N 1
ATOM 700 C CA . LEU A 1 93 ? 5.617 -2.019 -7.789 1.00 90.44 93 LEU A CA 1
ATOM 701 C C . LEU A 1 93 ? 5.350 -0.735 -8.578 1.00 90.44 93 LEU A C 1
ATOM 703 O O . LEU A 1 93 ? 6.280 0.002 -8.888 1.00 90.44 93 LEU A O 1
ATOM 707 N N . ALA A 1 94 ? 4.083 -0.482 -8.909 1.00 88.31 94 ALA A N 1
ATOM 708 C CA . ALA A 1 94 ? 3.662 0.644 -9.729 1.00 88.31 94 ALA A CA 1
ATOM 709 C C . ALA A 1 94 ? 2.213 1.054 -9.393 1.00 88.31 94 ALA A C 1
ATOM 711 O O . ALA A 1 94 ? 1.441 0.207 -8.937 1.00 88.31 94 ALA A O 1
ATOM 712 N N . PRO A 1 95 ? 1.811 2.317 -9.637 1.00 87.44 95 PRO A N 1
ATOM 713 C CA . PRO A 1 95 ? 0.499 2.838 -9.253 1.00 87.44 95 PRO A CA 1
ATOM 714 C C . PRO A 1 95 ? -0.565 2.577 -10.333 1.00 87.44 95 PRO A C 1
ATOM 716 O O . PRO A 1 95 ? -1.169 3.512 -10.874 1.00 87.44 95 PRO A O 1
ATOM 719 N N . PHE A 1 96 ? -0.753 1.304 -10.683 1.00 84.94 96 PHE A N 1
ATOM 720 C CA . PHE A 1 96 ? -1.671 0.863 -11.732 1.00 84.94 96 PHE A CA 1
ATOM 721 C C . PHE A 1 96 ? -2.444 -0.377 -11.292 1.00 84.94 96 PHE A C 1
ATOM 723 O O . PHE A 1 96 ? -1.866 -1.317 -10.753 1.00 84.94 96 PHE A O 1
ATOM 730 N N . ASP A 1 97 ? -3.738 -0.400 -11.603 1.00 85.44 97 ASP A N 1
ATOM 731 C CA . ASP A 1 97 ? -4.575 -1.594 -11.452 1.00 85.44 97 ASP A CA 1
ATOM 732 C C . ASP A 1 97 ? -4.454 -2.540 -12.659 1.00 85.44 97 ASP A C 1
ATOM 734 O O . ASP A 1 97 ? -4.598 -3.753 -12.531 1.00 85.44 97 ASP A O 1
ATOM 738 N N . SER A 1 98 ? -4.144 -1.990 -13.837 1.00 86.94 98 SER A N 1
ATO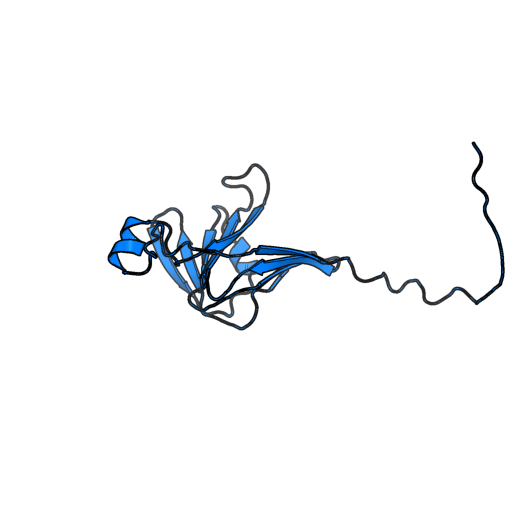M 739 C CA . SER A 1 98 ? -3.956 -2.735 -15.082 1.00 86.94 98 SER A CA 1
ATOM 740 C C . SER A 1 98 ? -2.476 -3.017 -15.340 1.00 86.94 98 SER A C 1
ATOM 742 O O . SER A 1 98 ? -1.659 -2.097 -15.430 1.00 86.94 98 SER A O 1
ATOM 744 N N . LEU A 1 99 ? -2.131 -4.294 -15.544 1.00 87.00 99 LEU A N 1
ATOM 745 C CA . LEU A 1 99 ? -0.791 -4.684 -15.996 1.00 87.00 99 LEU A CA 1
ATOM 746 C C . LEU A 1 99 ? -0.479 -4.112 -17.385 1.00 87.00 99 LEU A C 1
ATOM 748 O O . LEU A 1 99 ? 0.662 -3.738 -17.639 1.00 87.00 99 LEU A O 1
ATOM 752 N N . ALA A 1 100 ? -1.473 -4.028 -18.274 1.00 89.69 100 ALA A N 1
ATOM 753 C CA . ALA A 1 100 ? -1.280 -3.476 -19.613 1.00 89.69 100 ALA A CA 1
ATOM 754 C C . ALA A 1 100 ? -0.885 -1.992 -19.551 1.00 89.69 100 ALA A C 1
ATOM 756 O O . ALA A 1 100 ? 0.036 -1.572 -20.255 1.00 89.69 100 ALA A O 1
ATOM 757 N N . ASP A 1 101 ? -1.509 -1.224 -18.656 1.00 88.44 101 ASP A N 1
ATOM 758 C CA . ASP A 1 101 ? -1.180 0.189 -18.449 1.00 88.44 101 ASP A CA 1
ATOM 759 C C . ASP A 1 101 ? 0.208 0.333 -17.819 1.00 88.44 101 ASP A C 1
ATOM 761 O O . ASP A 1 101 ? 1.023 1.129 -18.286 1.00 88.44 101 ASP A O 1
ATOM 765 N N . ALA A 1 102 ? 0.512 -0.485 -16.804 1.00 89.44 102 ALA A N 1
ATOM 766 C CA . ALA A 1 102 ? 1.823 -0.502 -16.159 1.00 89.44 102 ALA A CA 1
ATOM 767 C C . ALA A 1 102 ? 2.949 -0.861 -17.142 1.00 89.44 102 ALA A C 1
ATOM 769 O O . ALA A 1 102 ? 4.020 -0.255 -17.104 1.00 89.44 102 ALA A O 1
ATOM 770 N N . ALA A 1 103 ? 2.714 -1.828 -18.032 1.00 90.31 103 ALA A N 1
ATOM 771 C CA . ALA A 1 103 ? 3.660 -2.226 -19.069 1.00 90.31 103 ALA A CA 1
ATOM 772 C C . ALA A 1 103 ? 3.833 -1.124 -20.124 1.00 90.31 103 ALA A C 1
ATOM 774 O O . ALA A 1 103 ? 4.962 -0.780 -20.466 1.00 90.31 103 ALA A O 1
ATOM 775 N N . SER A 1 104 ? 2.733 -0.519 -20.582 1.00 91.75 104 SER A N 1
ATOM 776 C CA . SER A 1 104 ? 2.758 0.584 -21.556 1.00 91.75 104 SER A CA 1
ATOM 777 C C . SER A 1 104 ? 3.477 1.822 -21.012 1.00 91.75 104 SER A C 1
ATOM 779 O O . SER A 1 104 ? 4.140 2.535 -21.760 1.00 91.75 104 SER A O 1
ATOM 781 N N . ALA A 1 105 ? 3.394 2.054 -19.700 1.00 89.19 105 ALA A N 1
ATOM 782 C CA . ALA A 1 105 ? 4.110 3.115 -19.000 1.00 89.19 105 ALA A CA 1
ATOM 783 C C . ALA A 1 105 ? 5.556 2.746 -18.606 1.00 89.19 105 ALA A C 1
ATOM 785 O O . ALA A 1 105 ? 6.204 3.531 -17.916 1.00 89.19 105 ALA A O 1
ATOM 786 N N . ALA A 1 106 ? 6.056 1.564 -18.994 1.00 90.81 106 ALA A N 1
ATOM 787 C CA . ALA A 1 106 ? 7.363 1.029 -18.595 1.00 90.81 106 ALA A CA 1
ATOM 788 C C . ALA A 1 106 ? 7.593 0.995 -17.065 1.00 90.81 106 ALA A C 1
ATOM 790 O O . ALA A 1 106 ? 8.719 1.129 -16.589 1.00 90.81 106 ALA A O 1
ATOM 791 N N . ALA A 1 107 ? 6.519 0.815 -16.292 1.00 87.69 107 ALA A N 1
ATOM 792 C CA . ALA A 1 107 ? 6.539 0.796 -14.830 1.00 87.69 107 ALA A CA 1
ATOM 793 C C . ALA A 1 107 ? 6.499 -0.628 -14.241 1.00 87.69 107 ALA A C 1
ATOM 795 O O . ALA A 1 107 ? 6.839 -0.824 -13.077 1.00 87.69 107 ALA A O 1
ATOM 796 N N . ALA A 1 108 ? 6.088 -1.632 -15.023 1.00 88.88 108 ALA A N 1
ATOM 797 C CA . ALA A 1 108 ? 6.107 -3.030 -14.594 1.00 88.88 108 ALA A CA 1
ATOM 79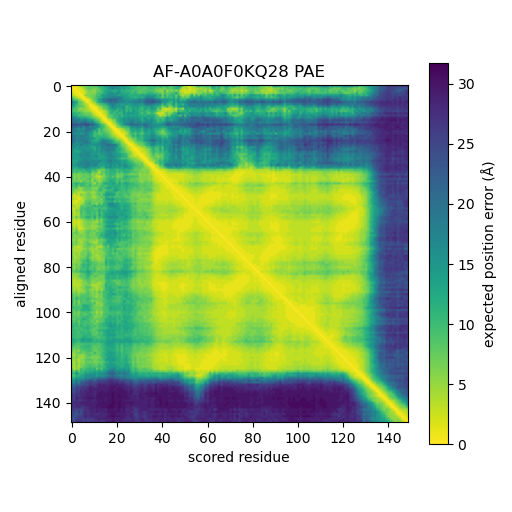8 C C . ALA A 1 108 ? 7.533 -3.618 -14.691 1.00 88.88 108 ALA A C 1
ATOM 800 O O . ALA A 1 108 ? 8.133 -3.575 -15.769 1.00 88.88 108 ALA A O 1
ATOM 801 N N . PRO A 1 109 ? 8.095 -4.203 -13.616 1.00 87.38 109 PRO A N 1
ATOM 802 C CA . PRO A 1 109 ? 9.417 -4.815 -13.680 1.00 87.38 109 PRO A CA 1
ATOM 803 C C . PRO A 1 109 ? 9.392 -6.109 -14.499 1.00 87.38 109 PRO A C 1
ATOM 805 O O . PRO A 1 109 ? 8.428 -6.873 -14.472 1.00 87.38 109 PRO A O 1
ATOM 808 N N . THR A 1 110 ? 10.507 -6.403 -15.166 1.00 89.81 110 THR A N 1
ATOM 809 C CA . THR A 1 110 ? 10.733 -7.710 -15.793 1.00 89.81 110 THR A CA 1
ATOM 810 C C . THR A 1 110 ? 11.502 -8.607 -14.833 1.00 89.81 110 THR A C 1
ATOM 812 O O . THR A 1 110 ? 12.600 -8.263 -14.399 1.00 89.81 110 THR A O 1
ATOM 815 N N . VAL A 1 111 ? 10.944 -9.773 -14.513 1.00 91.00 111 VAL A N 1
ATOM 816 C CA . VAL A 1 111 ? 11.591 -10.769 -13.650 1.00 91.00 111 VAL A CA 1
ATOM 817 C C . VAL A 1 111 ? 12.203 -11.864 -14.518 1.00 91.00 111 VAL A C 1
ATOM 819 O O . VAL A 1 111 ? 11.592 -12.324 -15.481 1.00 91.00 111 VAL A O 1
ATOM 822 N N . SER A 1 112 ? 13.411 -12.307 -14.176 1.00 94.38 112 SER A N 1
ATOM 823 C CA . SER A 1 112 ? 14.083 -13.419 -14.856 1.00 94.38 112 SER A CA 1
ATOM 824 C C . SER A 1 112 ? 14.678 -14.392 -13.842 1.00 94.38 112 SER A C 1
ATOM 826 O O . SER A 1 112 ? 14.848 -14.058 -12.671 1.00 94.38 112 SER A O 1
ATOM 828 N N . ARG A 1 113 ? 15.037 -15.605 -14.285 1.00 93.81 113 ARG A N 1
ATOM 829 C CA . ARG A 1 113 ? 15.658 -16.614 -13.404 1.00 93.81 113 ARG A CA 1
ATOM 830 C C . ARG A 1 113 ? 16.961 -16.126 -12.760 1.00 93.81 113 ARG A C 1
ATOM 832 O O . ARG A 1 113 ? 17.251 -16.518 -11.637 1.00 93.81 113 ARG A O 1
ATOM 839 N N . SER A 1 114 ? 17.729 -15.283 -13.452 1.00 95.56 114 SER A N 1
ATOM 840 C CA . SER A 1 114 ? 18.983 -14.708 -12.947 1.00 95.56 114 SER A CA 1
ATOM 841 C C . SER A 1 114 ? 18.783 -13.457 -12.088 1.00 95.56 114 SER A C 1
ATOM 843 O O . SER A 1 114 ? 19.696 -13.081 -11.361 1.00 95.56 114 SER A O 1
ATOM 845 N N . HIS A 1 115 ? 17.598 -12.842 -12.129 1.00 89.88 115 HIS A N 1
ATOM 846 C CA . HIS A 1 115 ? 17.279 -11.615 -11.398 1.00 89.88 115 HIS A CA 1
ATOM 847 C C . HIS A 1 115 ? 15.924 -11.769 -10.692 1.00 89.88 115 HIS A C 1
ATOM 849 O O . HIS A 1 115 ? 14.909 -11.256 -11.178 1.00 89.88 115 HIS A O 1
ATOM 855 N N . PRO A 1 116 ? 15.870 -12.522 -9.576 1.00 92.44 116 PRO A N 1
ATOM 856 C CA . PRO A 1 116 ? 14.644 -12.663 -8.807 1.00 92.44 116 PRO A CA 1
ATOM 857 C C . PRO A 1 116 ? 14.292 -11.341 -8.121 1.00 92.44 116 PRO A C 1
ATOM 859 O O . PRO A 1 116 ? 15.136 -10.723 -7.472 1.00 92.44 116 PRO A O 1
ATOM 862 N N . LEU A 1 117 ? 13.022 -10.950 -8.201 1.00 93.25 117 LEU A N 1
ATOM 863 C CA . LEU A 1 117 ? 12.488 -9.846 -7.414 1.00 93.25 117 LEU A CA 1
ATOM 864 C C . LEU A 1 117 ? 12.205 -10.335 -5.987 1.00 93.25 117 LEU A C 1
ATOM 866 O O . LEU A 1 117 ? 11.492 -11.321 -5.792 1.00 93.25 117 LEU A O 1
ATOM 870 N N . ARG A 1 118 ? 12.775 -9.657 -4.990 1.00 95.25 118 ARG A N 1
ATOM 871 C CA . ARG A 1 118 ? 12.582 -9.951 -3.565 1.00 95.25 118 ARG A CA 1
ATOM 872 C C . ARG A 1 118 ? 12.144 -8.685 -2.850 1.00 95.25 118 ARG A C 1
ATOM 874 O O . ARG A 1 118 ? 12.619 -7.605 -3.171 1.00 95.25 118 ARG A O 1
ATOM 881 N N . TRP A 1 119 ? 11.260 -8.849 -1.881 1.00 96.75 119 TRP A N 1
ATOM 882 C CA . TRP A 1 119 ? 10.734 -7.778 -1.047 1.00 96.75 119 TRP A CA 1
ATOM 883 C C . TRP A 1 119 ? 10.312 -8.366 0.298 1.00 96.75 119 TRP A C 1
ATOM 885 O O . TRP A 1 119 ? 10.259 -9.586 0.476 1.00 96.75 119 TRP A O 1
ATOM 895 N N . TRP A 1 120 ? 10.019 -7.494 1.255 1.00 97.81 120 TRP A N 1
ATOM 896 C CA . TRP A 1 120 ? 9.526 -7.874 2.573 1.00 97.81 120 TRP A CA 1
ATOM 897 C C . TRP A 1 120 ? 8.376 -6.964 2.996 1.00 97.81 120 TRP A C 1
ATOM 899 O O . TRP A 1 120 ? 8.273 -5.824 2.546 1.00 97.81 120 TRP A O 1
ATOM 909 N N . ILE A 1 121 ? 7.537 -7.476 3.895 1.00 97.31 121 ILE A N 1
ATOM 910 C CA . ILE A 1 121 ? 6.519 -6.720 4.629 1.00 97.31 121 ILE A CA 1
ATOM 911 C C . ILE A 1 121 ? 6.694 -7.051 6.113 1.00 97.31 121 ILE A C 1
ATOM 913 O O . ILE A 1 121 ? 6.952 -8.197 6.479 1.00 97.31 121 ILE A O 1
ATOM 917 N N . ARG A 1 122 ? 6.587 -6.041 6.974 1.00 98.12 122 ARG A N 1
ATOM 918 C CA . ARG A 1 122 ? 6.602 -6.174 8.430 1.00 98.12 122 ARG A CA 1
ATOM 919 C C . ARG A 1 122 ? 5.322 -5.597 8.998 1.00 98.12 122 ARG A C 1
ATOM 921 O O . ARG A 1 122 ? 4.946 -4.472 8.679 1.00 98.12 122 ARG A O 1
ATOM 928 N N . LEU A 1 123 ? 4.705 -6.369 9.879 1.00 96.62 123 LEU A N 1
ATOM 929 C CA . LEU A 1 123 ? 3.526 -5.980 10.633 1.00 96.62 123 LEU A CA 1
ATOM 930 C C . LEU A 1 123 ? 3.931 -5.814 12.091 1.00 96.62 123 LEU A C 1
ATOM 932 O O . LEU A 1 123 ? 4.631 -6.662 12.645 1.00 96.62 123 LEU A O 1
ATOM 936 N N . ARG A 1 124 ? 3.506 -4.716 12.706 1.00 97.06 124 ARG A N 1
ATOM 937 C CA . ARG A 1 124 ? 3.733 -4.451 14.122 1.00 97.06 124 ARG A CA 1
ATOM 938 C C . ARG A 1 124 ? 2.448 -3.949 14.751 1.00 97.06 124 ARG A C 1
ATOM 940 O O . ARG A 1 124 ? 1.964 -2.874 14.407 1.00 97.06 124 ARG A O 1
ATOM 947 N N . GLU A 1 125 ? 1.927 -4.712 15.700 1.00 95.94 125 GLU A N 1
ATOM 948 C CA . GLU A 1 125 ? 0.822 -4.256 16.530 1.00 95.94 125 GLU A CA 1
ATOM 949 C C . GLU A 1 125 ? 1.277 -3.091 17.419 1.00 95.94 125 GLU A C 1
ATOM 951 O O . GLU A 1 125 ? 2.409 -3.038 17.912 1.00 95.94 125 GLU A O 1
ATOM 956 N N . ILE A 1 126 ? 0.391 -2.118 17.586 1.00 92.31 126 ILE A N 1
ATOM 957 C CA . ILE A 1 126 ? 0.571 -0.999 18.496 1.00 92.31 126 ILE A CA 1
ATOM 958 C C . ILE A 1 126 ? -0.450 -1.184 19.613 1.00 92.31 126 ILE A C 1
ATOM 960 O O . ILE A 1 126 ? -1.651 -1.100 19.367 1.00 92.31 126 ILE A O 1
ATOM 964 N N . GLY A 1 127 ? 0.024 -1.435 20.832 1.00 90.88 127 GLY A N 1
ATOM 965 C CA . GLY A 1 127 ? -0.842 -1.485 22.007 1.00 90.88 127 GLY A CA 1
ATOM 966 C C . GLY A 1 127 ? -1.462 -0.121 22.312 1.00 90.88 127 GLY A C 1
ATOM 967 O O . GLY A 1 127 ? -0.917 0.922 21.932 1.00 90.88 127 GLY A O 1
ATOM 968 N N . ALA A 1 128 ? -2.597 -0.131 23.011 1.00 86.12 128 ALA A N 1
ATOM 969 C CA . ALA A 1 128 ? -3.135 1.083 23.612 1.00 86.12 128 ALA A CA 1
ATOM 970 C C . ALA A 1 128 ? -2.098 1.684 24.586 1.00 86.12 128 ALA A C 1
ATOM 972 O O . ALA A 1 128 ? -1.316 0.933 25.185 1.00 86.12 128 ALA A O 1
ATOM 973 N N . PRO A 1 129 ? -2.056 3.017 24.761 1.00 80.12 129 PRO A N 1
ATOM 974 C CA . PRO A 1 129 ? -1.279 3.601 25.841 1.00 80.12 129 PRO A CA 1
ATOM 975 C C . PRO A 1 129 ? -1.749 2.985 27.160 1.00 80.12 129 PRO A C 1
ATOM 977 O O . PRO A 1 129 ? -2.952 2.797 27.355 1.00 80.12 129 PRO A O 1
ATOM 980 N N . ALA A 1 130 ? -0.818 2.682 28.066 1.00 75.50 130 ALA A N 1
ATOM 981 C CA . ALA A 1 130 ? -1.195 2.303 29.420 1.00 75.50 130 ALA A CA 1
ATOM 982 C C . ALA A 1 130 ? -2.092 3.413 29.983 1.00 75.50 130 ALA A C 1
ATOM 984 O O . ALA A 1 130 ? -1.699 4.583 30.000 1.00 75.50 130 ALA A O 1
ATOM 985 N N . SER A 1 131 ? -3.318 3.061 30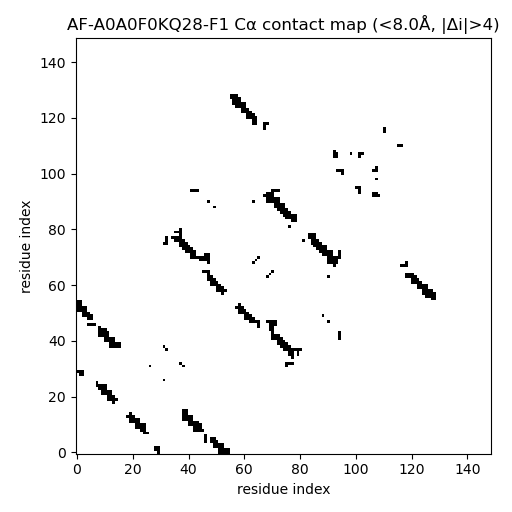.373 1.00 69.38 131 SER A N 1
ATOM 986 C CA . SER A 1 131 ? -4.235 3.998 31.009 1.00 69.38 131 SER A CA 1
ATOM 987 C C . SER A 1 131 ? -3.524 4.608 32.211 1.00 69.38 131 SER A C 1
ATOM 989 O O . SER A 1 131 ? -3.023 3.887 33.073 1.00 69.38 131 SER A O 1
ATOM 991 N N . SER A 1 132 ? -3.463 5.937 32.266 1.00 58.25 132 SER A N 1
ATOM 992 C CA . SER A 1 132 ? -2.780 6.713 33.307 1.00 58.25 132 SER A CA 1
ATOM 993 C C . SER A 1 132 ? -3.482 6.648 34.673 1.00 58.25 132 SER A C 1
ATOM 995 O O . SER A 1 132 ? -3.462 7.611 35.431 1.00 58.25 132 SER A O 1
ATOM 997 N N . SER A 1 133 ? -4.134 5.530 34.991 1.00 53.78 133 SER A N 1
ATOM 998 C CA . SER A 1 133 ? -4.767 5.255 36.278 1.00 53.78 133 SER A CA 1
ATOM 999 C C . SER A 1 133 ? -3.843 4.529 37.258 1.00 53.78 133 SER A C 1
ATOM 1001 O O . SER A 1 133 ? -4.304 4.148 38.326 1.00 53.78 133 SER A O 1
ATOM 1003 N N . ASP A 1 134 ? -2.556 4.356 36.938 1.00 49.22 134 ASP A N 1
ATOM 1004 C CA . ASP A 1 134 ? -1.586 3.699 37.828 1.00 49.22 134 ASP A CA 1
ATOM 1005 C C . ASP A 1 134 ? -0.667 4.693 38.564 1.00 49.22 134 ASP A C 1
ATOM 1007 O O . ASP A 1 134 ? 0.479 4.406 38.899 1.00 49.22 134 ASP A O 1
ATOM 1011 N N . SER A 1 135 ? -1.174 5.896 38.849 1.00 49.81 135 SER A N 1
ATOM 1012 C CA . SER A 1 135 ? -0.568 6.805 39.825 1.00 49.81 135 SER A CA 1
ATOM 1013 C C . SER A 1 135 ? -1.280 6.689 41.175 1.00 49.81 135 SER A C 1
ATOM 1015 O O . SER A 1 135 ? -1.923 7.639 41.612 1.00 49.81 135 SER A O 1
ATOM 1017 N N . ALA A 1 136 ? -1.207 5.506 41.796 1.00 53.81 136 ALA A N 1
ATOM 1018 C CA . ALA A 1 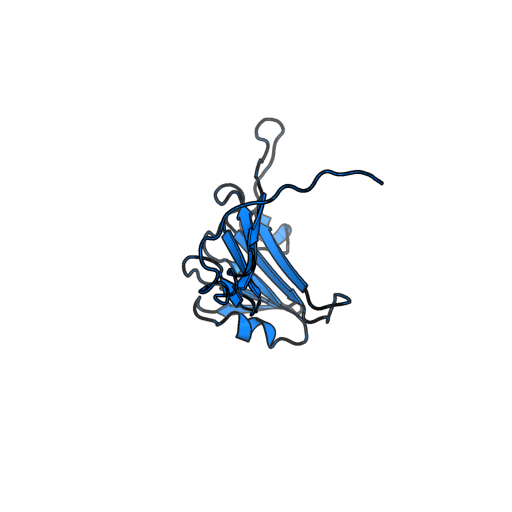136 ? -1.163 5.309 43.252 1.00 53.81 136 ALA A CA 1
ATOM 1019 C C . ALA A 1 136 ? -1.239 3.812 43.607 1.00 53.81 136 ALA A C 1
ATOM 1021 O O . ALA A 1 136 ? -2.302 3.288 43.944 1.00 53.81 136 ALA A O 1
ATOM 1022 N N . ARG A 1 137 ? -0.088 3.139 43.668 1.00 42.09 137 ARG A N 1
ATOM 1023 C CA . ARG A 1 137 ? 0.088 2.063 44.648 1.00 42.09 137 ARG A CA 1
ATOM 1024 C C . ARG A 1 137 ? 1.400 2.285 45.401 1.00 42.09 137 ARG A C 1
ATOM 1026 O O . ARG A 1 137 ? 2.451 2.305 44.762 1.00 42.09 137 ARG A O 1
ATOM 1033 N N . PRO A 1 138 ? 1.360 2.518 46.726 1.00 45.78 138 PRO A N 1
ATOM 1034 C CA . PRO A 1 138 ? 2.574 2.645 47.512 1.00 45.78 138 PRO A CA 1
ATOM 1035 C C . PRO A 1 138 ? 3.327 1.316 47.491 1.00 45.78 138 PRO A C 1
ATOM 1037 O O . PRO A 1 138 ? 2.724 0.245 47.572 1.00 45.78 138 PRO A O 1
ATOM 1040 N N . THR A 1 139 ? 4.648 1.407 47.380 1.00 52.72 139 THR A N 1
ATOM 1041 C CA . THR A 1 139 ? 5.585 0.296 47.543 1.00 52.72 139 THR A CA 1
ATOM 1042 C C . THR A 1 139 ? 5.364 -0.363 48.904 1.00 52.72 139 THR A C 1
ATOM 1044 O O . THR A 1 139 ? 5.641 0.244 49.938 1.00 52.72 139 THR A O 1
ATOM 1047 N N . GLY A 1 140 ? 4.849 -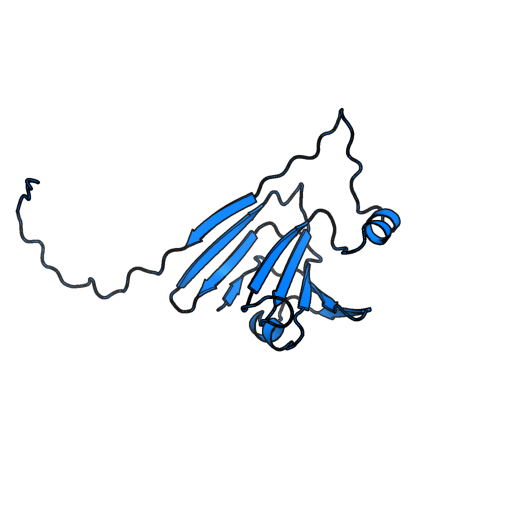1.589 48.894 1.00 35.59 140 GLY A N 1
ATOM 1048 C CA . GLY A 1 140 ? 4.699 -2.438 50.068 1.00 35.59 140 GLY A CA 1
ATOM 1049 C C . GLY A 1 140 ? 5.003 -3.879 49.683 1.00 35.59 140 GLY A C 1
ATOM 1050 O O . GLY A 1 140 ? 4.415 -4.407 48.741 1.00 35.59 140 GLY A O 1
ATOM 1051 N N . ASP A 1 141 ? 5.972 -4.454 50.382 1.00 43.41 141 ASP A N 1
ATOM 1052 C CA . ASP A 1 141 ? 6.573 -5.765 50.164 1.00 43.41 141 ASP A CA 1
ATOM 1053 C C . ASP A 1 141 ? 5.602 -6.961 50.130 1.00 43.41 141 ASP A C 1
ATOM 1055 O O . ASP A 1 141 ? 4.565 -6.980 50.789 1.00 43.41 141 ASP A O 1
ATOM 1059 N N . ALA A 1 142 ? 6.086 -8.007 49.446 1.00 43.22 142 ALA A N 1
ATOM 1060 C CA . ALA A 1 142 ? 5.793 -9.435 49.608 1.00 43.22 142 ALA A CA 1
ATOM 1061 C C . ALA A 1 142 ? 4.376 -9.953 49.271 1.00 43.22 142 ALA A C 1
ATOM 1063 O O . ALA A 1 142 ? 3.400 -9.695 49.968 1.00 43.22 142 ALA A O 1
ATOM 1064 N N . ASN A 1 143 ? 4.285 -10.876 48.303 1.00 35.78 143 ASN A N 1
ATOM 1065 C CA . ASN A 1 143 ? 4.186 -12.307 48.630 1.00 35.78 143 ASN A CA 1
ATOM 1066 C C . ASN A 1 143 ? 4.014 -13.221 47.406 1.00 35.78 143 ASN A C 1
ATOM 1068 O O . ASN A 1 143 ? 3.365 -12.898 46.414 1.00 35.78 143 ASN A O 1
ATOM 1072 N N . HIS A 1 144 ? 4.620 -14.398 47.559 1.00 39.41 144 HIS A N 1
ATOM 1073 C CA . HIS A 1 144 ? 4.496 -15.620 46.774 1.00 39.41 144 HIS A CA 1
ATOM 1074 C C . HIS A 1 144 ? 3.079 -15.976 46.314 1.00 39.41 144 HIS A C 1
ATOM 1076 O O . HIS A 1 144 ? 2.154 -15.910 47.115 1.00 39.41 144 HIS A O 1
ATOM 1082 N N . TRP A 1 145 ? 2.978 -16.590 45.127 1.00 32.28 145 TRP A N 1
ATOM 1083 C CA . TRP A 1 145 ? 1.978 -17.632 44.867 1.00 32.28 145 TRP A CA 1
ATOM 1084 C C . TRP A 1 145 ? 2.595 -18.824 44.125 1.00 32.28 145 TRP A C 1
ATOM 1086 O O . TRP A 1 145 ? 3.209 -18.684 43.068 1.00 32.28 145 TRP A O 1
ATOM 1096 N N . ARG A 1 146 ? 2.455 -20.000 44.751 1.00 35.06 146 ARG A N 1
ATOM 1097 C CA . ARG A 1 146 ? 2.696 -21.336 44.192 1.00 35.06 146 ARG A CA 1
ATOM 1098 C C . ARG A 1 146 ? 1.499 -21.752 43.337 1.00 35.06 146 ARG A C 1
ATOM 1100 O O . ARG A 1 146 ? 0.366 -21.425 43.675 1.00 35.06 146 ARG A O 1
ATOM 1107 N N . ALA A 1 147 ? 1.763 -22.551 42.309 1.00 33.16 147 ALA A N 1
ATOM 1108 C CA . ALA A 1 147 ? 0.752 -23.301 41.576 1.00 33.16 147 ALA A CA 1
ATOM 1109 C C . ALA A 1 147 ? 0.523 -24.677 42.224 1.00 33.16 147 ALA A C 1
ATOM 1111 O O . ALA A 1 147 ? 1.491 -25.395 42.473 1.00 33.16 147 ALA A O 1
ATOM 1112 N N . THR A 1 148 ? -0.742 -25.045 42.440 1.00 45.16 148 THR A N 1
ATOM 1113 C CA . THR A 1 148 ? -1.236 -26.432 42.543 1.00 45.16 148 THR A CA 1
ATOM 1114 C C . THR A 1 148 ? -2.728 -26.456 42.216 1.00 45.16 148 THR A C 1
ATOM 1116 O O . THR A 1 148 ? -3.457 -25.626 42.762 1.00 45.16 148 THR A O 1
ATOM 1119 N N . GLY A 1 149 ? -3.161 -27.436 41.415 1.00 38.19 149 GLY A N 1
ATOM 1120 C CA . GLY A 1 149 ? -4.564 -27.779 41.164 1.00 38.19 149 GLY A CA 1
ATOM 1121 C C . GLY A 1 149 ? -4.859 -27.977 39.693 1.00 38.19 149 GLY A C 1
ATOM 1122 O O . GLY A 1 149 ? -5.526 -27.083 39.137 1.00 38.19 149 GLY A O 1
#

Radius of gyration: 21.35 Å; Cα contacts (8 Å, |Δi|>4): 269; chains: 1; bounding box: 39×45×72 Å

Organism: NCBI:txid82380

Solvent-accessible surface area (backbone atoms only — not comparable to full-atom values): 9033 Å² total; per-residue (Å²): 107,51,68,46,60,68,80,84,43,46,36,36,39,42,45,100,75,86,50,75,48,81,48,69,52,80,62,58,59,68,68,63,64,74,42,72,76,31,41,37,35,25,39,74,40,78,40,40,45,40,35,42,31,44,88,71,55,22,36,39,37,41,36,44,37,39,83,64,22,29,14,35,36,37,40,42,29,70,37,65,85,45,102,48,67,45,75,49,80,42,77,24,66,47,83,55,93,46,67,70,58,25,49,75,68,70,47,55,84,86,72,45,95,92,49,73,86,72,74,54,76,47,80,41,81,38,70,50,68,81,71,87,79,77,86,80,74,81,93,71,84,88,82,88,82,85,92,86,135

Mean predicted aligned error: 11.62 Å

InterPro domains:
  IPR014718 Glycoside hydrolase-type carbohydrate-binding [G3DSA:2.70.98.10] (8-137)